Protein AF-A0A1E4FSZ1-F1 (afdb_monomer_lite)

pLDDT: mean 89.53, std 12.29, range [38.22, 98.62]

Structure (mmCIF, N/CA/C/O backbone):
data_AF-A0A1E4FSZ1-F1
#
_entry.id   AF-A0A1E4FSZ1-F1
#
loop_
_atom_site.group_PDB
_atom_site.id
_atom_site.type_symbol
_atom_site.label_atom_id
_atom_site.label_alt_id
_atom_site.label_comp_id
_atom_site.label_asym_id
_atom_site.label_entity_id
_atom_site.label_seq_id
_atom_site.pdbx_PDB_ins_code
_atom_site.Cartn_x
_atom_site.Cartn_y
_atom_site.Cartn_z
_atom_site.occupancy
_atom_site.B_iso_or_equiv
_atom_site.auth_seq_id
_atom_site.auth_comp_id
_atom_site.auth_asym_id
_atom_site.auth_atom_id
_atom_site.pdbx_PDB_model_num
ATOM 1 N N . MET A 1 1 ? 4.696 16.287 -9.088 1.00 38.22 1 MET A N 1
ATOM 2 C CA . MET A 1 1 ? 3.737 15.595 -9.973 1.00 38.22 1 MET A CA 1
ATOM 3 C C . MET A 1 1 ? 3.252 14.428 -9.131 1.00 38.22 1 MET A C 1
ATOM 5 O O . MET A 1 1 ? 4.073 13.575 -8.856 1.00 38.22 1 MET A O 1
ATOM 9 N N . ASN A 1 2 ? 2.040 14.479 -8.563 1.00 43.66 2 ASN A N 1
ATOM 10 C CA . ASN A 1 2 ? 1.568 13.410 -7.667 1.00 43.66 2 ASN A CA 1
ATOM 11 C C . ASN A 1 2 ? 1.427 12.125 -8.481 1.00 43.66 2 ASN A C 1
ATOM 13 O O . ASN A 1 2 ? 0.769 12.185 -9.516 1.00 43.66 2 ASN A O 1
ATOM 17 N N . PHE A 1 3 ? 1.994 11.008 -8.021 1.00 50.78 3 PHE A N 1
ATOM 18 C CA . PHE A 1 3 ? 1.654 9.670 -8.507 1.00 50.78 3 PHE A CA 1
ATOM 19 C C . PHE A 1 3 ? 0.159 9.421 -8.214 1.00 50.78 3 PHE A C 1
ATOM 21 O O . PHE A 1 3 ? -0.211 9.198 -7.054 1.00 50.78 3 PHE A O 1
ATOM 28 N N . PRO A 1 4 ? -0.748 9.576 -9.199 1.00 48.59 4 PRO A N 1
ATOM 29 C CA . PRO A 1 4 ? -2.178 9.564 -8.932 1.00 48.59 4 PRO A CA 1
ATOM 30 C C . PRO A 1 4 ? -2.606 8.137 -8.585 1.00 48.59 4 PRO A C 1
ATOM 32 O O . PRO A 1 4 ? -2.362 7.222 -9.363 1.00 48.59 4 PRO A O 1
ATOM 35 N N . GLY A 1 5 ? -3.263 7.951 -7.438 1.00 65.94 5 GLY A N 1
ATOM 36 C CA . GLY A 1 5 ? -3.800 6.644 -7.041 1.00 65.94 5 GLY A CA 1
ATOM 37 C C . GLY A 1 5 ? -2.809 5.703 -6.348 1.00 65.94 5 GLY A C 1
ATOM 38 O O . GLY A 1 5 ? -3.008 4.495 -6.411 1.00 65.94 5 GLY A O 1
ATOM 39 N N . SER A 1 6 ? -1.768 6.225 -5.680 1.00 83.94 6 SER A N 1
ATOM 40 C CA . SER A 1 6 ? -0.889 5.396 -4.835 1.00 83.94 6 SER A CA 1
ATOM 41 C C . SER A 1 6 ? -1.691 4.604 -3.789 1.00 83.94 6 SER A C 1
ATOM 43 O O . SER A 1 6 ? -2.501 5.219 -3.082 1.00 83.94 6 SER A O 1
ATOM 45 N N . PRO A 1 7 ? -1.425 3.296 -3.602 1.00 91.75 7 PRO A N 1
ATOM 46 C CA . PRO A 1 7 ? -2.011 2.510 -2.514 1.00 91.75 7 PRO A CA 1
ATOM 47 C C . PRO A 1 7 ? -1.736 3.111 -1.125 1.00 91.75 7 PRO A C 1
ATOM 49 O O . PRO A 1 7 ? -2.572 3.003 -0.231 1.00 91.75 7 PRO A O 1
ATOM 52 N N . TYR A 1 8 ? -0.631 3.848 -0.961 1.00 95.31 8 TYR A N 1
ATOM 53 C CA . TYR A 1 8 ? -0.329 4.591 0.267 1.00 95.31 8 TYR A CA 1
ATOM 54 C C . TYR A 1 8 ? -1.473 5.523 0.697 1.00 95.31 8 TYR A C 1
ATOM 56 O O . TYR A 1 8 ? -1.945 5.439 1.829 1.00 95.31 8 TYR A O 1
ATOM 64 N N . PHE A 1 9 ? -1.984 6.360 -0.214 1.00 93.81 9 PHE A N 1
ATOM 65 C CA . PHE A 1 9 ? -3.048 7.318 0.115 1.00 93.81 9 PHE A CA 1
ATOM 66 C C . PHE A 1 9 ? -4.385 6.632 0.418 1.00 93.81 9 PHE A C 1
ATOM 68 O O . PHE A 1 9 ? -5.247 7.218 1.072 1.00 93.81 9 PHE A O 1
ATOM 75 N N . VAL A 1 10 ? -4.576 5.394 -0.050 1.00 93.69 10 VAL A N 1
ATOM 76 C CA . VAL A 1 10 ? -5.746 4.585 0.311 1.00 93.69 10 VAL A CA 1
ATOM 77 C C . VAL A 1 10 ? -5.650 4.156 1.774 1.00 93.69 10 VAL A C 1
ATOM 79 O O . VAL A 1 10 ? -6.618 4.337 2.508 1.00 93.69 10 VAL A O 1
ATOM 82 N N . LEU A 1 11 ? -4.493 3.645 2.210 1.00 95.62 11 LEU A N 1
ATOM 83 C CA . LEU A 1 11 ? -4.270 3.240 3.602 1.00 95.62 11 LEU A CA 1
ATOM 84 C C . LEU A 1 11 ? -4.309 4.433 4.566 1.00 95.62 11 LEU A C 1
ATOM 86 O O . LEU A 1 11 ? -4.968 4.349 5.602 1.00 95.62 11 LEU A O 1
ATOM 90 N N . GLU A 1 12 ? -3.684 5.555 4.198 1.00 96.38 12 GLU A N 1
ATOM 91 C CA . GLU A 1 12 ? -3.723 6.809 4.967 1.00 96.38 12 GLU A CA 1
ATOM 92 C C . GLU A 1 12 ? -5.169 7.269 5.187 1.00 96.38 12 GLU A C 1
ATOM 94 O O . GLU A 1 12 ? -5.621 7.450 6.319 1.00 96.38 12 GLU A O 1
ATOM 99 N N . ARG A 1 13 ? -5.947 7.341 4.102 1.00 95.12 13 ARG A N 1
ATOM 100 C CA . ARG A 1 13 ? -7.356 7.724 4.169 1.00 95.12 13 ARG A CA 1
ATOM 101 C C . ARG A 1 13 ? -8.196 6.741 4.985 1.00 95.12 13 ARG A C 1
ATOM 103 O O . ARG A 1 13 ? -9.080 7.177 5.717 1.00 95.12 13 ARG A O 1
ATOM 110 N N . LEU A 1 14 ? -7.967 5.433 4.853 1.00 95.62 14 LEU A N 1
ATOM 111 C CA . LEU A 1 14 ? -8.705 4.427 5.624 1.00 95.62 14 LEU A CA 1
ATOM 112 C C . LEU A 1 14 ? -8.463 4.585 7.129 1.00 95.62 14 LEU A C 1
ATOM 114 O O . LEU A 1 14 ? -9.424 4.515 7.898 1.00 95.62 14 LEU A O 1
ATOM 118 N N . LEU A 1 15 ? -7.218 4.838 7.538 1.00 96.50 15 LEU A N 1
ATOM 119 C CA . LEU A 1 15 ? -6.878 5.081 8.938 1.00 96.50 15 LEU A CA 1
ATOM 120 C C . LEU A 1 15 ? -7.523 6.371 9.463 1.00 96.50 15 LEU A C 1
ATOM 122 O O . LEU A 1 15 ? -8.078 6.376 10.563 1.00 96.50 15 LEU A O 1
ATOM 126 N N . ASP A 1 16 ? -7.505 7.447 8.679 1.00 97.06 16 ASP A N 1
ATOM 127 C CA . ASP A 1 16 ? -8.146 8.716 9.046 1.00 97.06 16 ASP A CA 1
ATOM 128 C C . ASP A 1 16 ? -9.673 8.581 9.176 1.00 97.06 16 ASP A C 1
ATOM 130 O O . ASP A 1 16 ? -10.284 9.063 10.140 1.00 97.06 16 ASP A O 1
ATOM 134 N N . GLU A 1 17 ? -10.315 7.884 8.234 1.00 96.62 17 GLU A N 1
ATOM 135 C CA . GLU A 1 17 ? -11.757 7.606 8.264 1.00 96.62 17 GLU A CA 1
ATOM 136 C C . GLU A 1 17 ? -12.132 6.703 9.457 1.00 96.62 17 GLU A C 1
ATOM 138 O O . GLU A 1 17 ? -13.183 6.898 10.074 1.00 96.62 17 GLU A O 1
ATOM 143 N N . TYR A 1 18 ? -11.262 5.765 9.842 1.00 96.62 18 TYR A N 1
ATOM 144 C CA . TYR A 1 18 ? -11.434 4.956 11.051 1.00 96.62 18 TYR A CA 1
ATOM 145 C C . TYR A 1 18 ? -11.319 5.795 12.331 1.00 96.62 18 TYR A C 1
ATOM 147 O O . TYR A 1 18 ? -12.234 5.808 13.154 1.00 96.62 18 TYR A O 1
ATOM 155 N N . ARG A 1 19 ? -10.227 6.557 12.481 1.00 95.69 19 ARG A N 1
ATOM 156 C CA . ARG A 1 19 ? -9.950 7.388 13.669 1.00 95.69 19 ARG A CA 1
ATOM 157 C C . ARG A 1 19 ? -11.003 8.472 13.892 1.00 95.69 19 ARG A C 1
ATOM 159 O O . ARG A 1 19 ? -11.332 8.793 15.031 1.00 95.69 19 ARG A O 1
ATOM 166 N N . SER A 1 20 ? -11.552 9.025 12.814 1.00 96.88 20 SER A N 1
ATOM 167 C CA . SER A 1 20 ? -12.641 10.009 12.876 1.00 96.88 20 SER A CA 1
ATOM 168 C C . SER A 1 20 ? -14.021 9.395 13.147 1.00 96.88 20 SER A C 1
ATOM 170 O O . SER A 1 20 ? -14.996 10.133 13.302 1.00 96.88 20 SER A O 1
ATOM 172 N N . GLY A 1 21 ? -14.125 8.062 13.206 1.00 96.19 21 GLY A N 1
ATOM 173 C CA . GLY A 1 21 ? -15.381 7.337 13.396 1.00 96.19 21 GLY A CA 1
ATOM 174 C C . GLY A 1 21 ? -16.294 7.342 12.167 1.00 96.19 21 GLY A C 1
ATOM 175 O O . GLY A 1 21 ? -17.463 6.977 12.277 1.00 96.19 21 GLY A O 1
ATOM 176 N N . GLN A 1 22 ? -15.791 7.758 10.999 1.00 97.44 22 GLN A N 1
ATOM 177 C CA . GLN A 1 22 ? -16.533 7.706 9.736 1.00 97.44 22 GLN A CA 1
ATOM 178 C C . GLN A 1 22 ? -16.683 6.274 9.214 1.00 97.44 22 GLN A C 1
ATOM 180 O O . GLN A 1 22 ? -17.647 5.983 8.504 1.00 97.44 22 GLN A O 1
ATOM 185 N N . ARG A 1 23 ? -15.755 5.381 9.577 1.00 95.19 23 ARG A N 1
ATOM 186 C CA . ARG A 1 23 ? -15.831 3.946 9.294 1.00 95.19 23 ARG A CA 1
ATOM 187 C C . ARG A 1 23 ? -15.773 3.116 10.559 1.00 95.19 23 ARG A C 1
ATOM 189 O O . ARG A 1 23 ? -15.026 3.417 11.486 1.00 95.19 23 ARG A O 1
ATOM 196 N N . SER A 1 24 ? -16.544 2.035 10.556 1.00 96.38 24 SER A N 1
ATOM 197 C CA . SER A 1 24 ? -16.437 0.999 11.576 1.00 96.38 24 SER A CA 1
ATOM 198 C C . SER A 1 24 ? -15.221 0.104 11.328 1.00 96.38 24 SER A C 1
ATOM 200 O O . SER A 1 24 ? -14.697 0.048 10.215 1.00 96.38 24 SER A O 1
ATOM 202 N N . HIS A 1 25 ? -14.816 -0.647 12.353 1.00 94.62 25 HIS A N 1
ATOM 203 C CA . HIS A 1 25 ? -13.803 -1.699 12.241 1.00 94.62 25 HIS A CA 1
ATOM 204 C C . HIS A 1 25 ? -14.071 -2.643 11.050 1.00 94.62 25 HIS A C 1
ATOM 206 O O . HIS A 1 25 ? -13.187 -2.878 10.228 1.00 94.62 25 HIS A O 1
ATOM 212 N N . ASP A 1 26 ? -15.312 -3.116 10.901 1.00 95.94 26 ASP A N 1
ATOM 213 C CA . ASP A 1 26 ? -15.689 -4.068 9.849 1.00 95.94 26 ASP A CA 1
ATOM 214 C C . ASP A 1 26 ? -15.638 -3.449 8.444 1.00 95.94 26 ASP A C 1
ATOM 216 O O . ASP A 1 26 ? -15.337 -4.135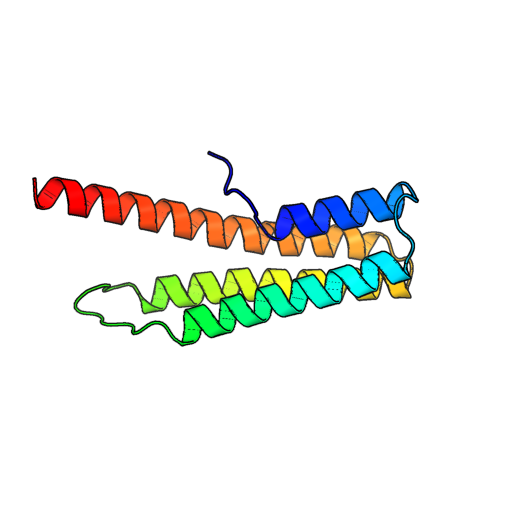 7.464 1.00 95.94 26 ASP A O 1
ATOM 220 N N . ASP A 1 27 ? -15.907 -2.145 8.327 1.00 96.38 27 ASP A N 1
ATOM 221 C CA . ASP A 1 27 ? -15.788 -1.431 7.053 1.00 96.38 27 ASP A CA 1
ATOM 222 C C . ASP A 1 27 ? -14.328 -1.254 6.634 1.00 96.38 27 ASP A C 1
ATOM 224 O O . ASP A 1 27 ? -14.016 -1.343 5.441 1.00 96.38 27 ASP A O 1
ATOM 228 N N . VAL A 1 28 ? -13.431 -1.014 7.596 1.00 96.06 28 VAL A N 1
ATOM 229 C CA . VAL A 1 28 ? -11.988 -0.944 7.331 1.00 96.06 28 VAL A CA 1
ATOM 230 C C . VAL A 1 28 ? -11.469 -2.323 6.942 1.00 96.06 28 VAL A C 1
ATOM 232 O O . VAL A 1 28 ? -10.846 -2.436 5.891 1.00 96.06 28 VAL A O 1
ATOM 235 N N . ALA A 1 29 ? -11.805 -3.375 7.696 1.00 96.19 29 ALA A N 1
ATOM 236 C CA . ALA A 1 29 ? -11.390 -4.746 7.391 1.00 96.19 29 ALA A CA 1
ATOM 237 C C . ALA A 1 29 ? -11.790 -5.168 5.965 1.00 96.19 29 ALA A C 1
ATOM 239 O O . ALA A 1 29 ? -10.943 -5.596 5.185 1.00 96.19 29 ALA A O 1
ATOM 240 N N . ARG A 1 30 ? -13.048 -4.923 5.564 1.00 96.56 30 ARG A N 1
ATOM 241 C CA . ARG A 1 30 ? -13.512 -5.192 4.190 1.00 96.56 30 ARG A CA 1
ATOM 242 C C . ARG A 1 30 ? -12.754 -4.377 3.139 1.00 96.56 30 ARG A C 1
ATOM 244 O O . ARG A 1 30 ? -12.555 -4.836 2.019 1.00 96.56 30 ARG A O 1
ATOM 251 N N . SER A 1 31 ? -12.373 -3.146 3.471 1.00 96.88 31 SER A N 1
ATOM 252 C CA . SER A 1 31 ? -11.608 -2.297 2.552 1.00 96.88 31 SER A CA 1
ATOM 253 C C . SER A 1 31 ? -10.178 -2.798 2.378 1.00 96.88 31 SER A C 1
ATOM 255 O O . SER A 1 31 ? -9.656 -2.715 1.271 1.00 96.88 31 SER A O 1
ATOM 257 N N . LEU A 1 32 ? -9.578 -3.357 3.433 1.00 97.25 32 LEU A N 1
ATOM 258 C CA . LEU A 1 32 ? -8.270 -4.006 3.362 1.00 97.25 32 LEU A CA 1
ATOM 259 C C . LEU A 1 32 ? -8.316 -5.287 2.512 1.00 97.25 32 LEU A C 1
ATOM 261 O O . LEU A 1 32 ? -7.380 -5.551 1.770 1.00 97.25 32 LEU A O 1
ATOM 265 N N . ASP A 1 33 ? -9.426 -6.031 2.504 1.00 97.69 33 ASP A N 1
ATOM 266 C CA . ASP A 1 33 ? -9.567 -7.196 1.611 1.00 97.69 33 ASP A CA 1
ATOM 267 C C . ASP A 1 33 ? -9.591 -6.792 0.124 1.00 97.69 33 ASP A C 1
ATOM 269 O O . ASP A 1 33 ? -9.001 -7.452 -0.736 1.00 97.69 33 ASP A O 1
ATOM 273 N N . ILE A 1 34 ? -10.255 -5.673 -0.188 1.00 96.38 34 ILE A N 1
ATOM 274 C CA . ILE A 1 34 ? -10.259 -5.092 -1.541 1.00 96.38 34 ILE A CA 1
ATOM 275 C C . ILE A 1 34 ? -8.862 -4.573 -1.898 1.00 96.38 34 ILE A C 1
ATOM 277 O O . ILE A 1 34 ? -8.413 -4.747 -3.030 1.00 96.38 34 ILE A O 1
ATOM 281 N N . PHE A 1 35 ? -8.187 -3.940 -0.939 1.00 96.00 35 PHE A N 1
ATOM 282 C CA . PHE A 1 35 ? -6.824 -3.449 -1.095 1.00 96.00 35 PHE A CA 1
ATOM 283 C C . PHE A 1 35 ? -5.855 -4.587 -1.438 1.00 96.00 35 PHE A C 1
ATOM 285 O O . PHE A 1 35 ? -5.131 -4.483 -2.425 1.00 96.00 35 PHE A O 1
ATOM 292 N N . ASP A 1 36 ? -5.898 -5.694 -0.698 1.00 97.00 36 ASP A N 1
ATOM 293 C CA . ASP A 1 36 ? -5.028 -6.848 -0.945 1.00 97.00 36 ASP A CA 1
ATOM 294 C C . ASP A 1 36 ? -5.296 -7.467 -2.313 1.00 97.00 36 ASP A C 1
ATOM 296 O O . ASP A 1 36 ? -4.361 -7.726 -3.064 1.00 97.00 36 ASP A O 1
ATOM 300 N N . SER A 1 37 ? -6.574 -7.613 -2.680 1.00 96.56 37 SER A N 1
ATOM 301 C CA . SER A 1 37 ? -6.962 -8.114 -4.005 1.00 96.56 37 SER A CA 1
ATOM 302 C C . SER A 1 37 ? -6.399 -7.239 -5.130 1.00 96.56 37 SER A C 1
ATOM 304 O O . SER A 1 37 ? -6.020 -7.740 -6.185 1.00 96.56 37 SER A O 1
ATOM 306 N N . PHE A 1 38 ? -6.351 -5.919 -4.924 1.00 94.69 38 PHE A N 1
ATOM 307 C CA . PHE A 1 38 ? -5.753 -4.989 -5.878 1.00 94.69 38 PHE A CA 1
ATOM 308 C C . PHE A 1 38 ? -4.227 -5.154 -5.964 1.00 94.69 38 PHE A C 1
ATOM 310 O O . PHE A 1 38 ? -3.686 -5.205 -7.069 1.00 94.69 38 PHE A O 1
ATOM 317 N N . VAL A 1 39 ? -3.535 -5.255 -4.824 1.00 95.56 39 VAL A N 1
ATOM 318 C CA . VAL A 1 39 ? -2.073 -5.441 -4.786 1.00 95.56 39 VAL A CA 1
ATOM 319 C C . VAL A 1 39 ? -1.675 -6.779 -5.417 1.00 95.56 39 VAL A C 1
ATOM 321 O O . VAL A 1 39 ? -0.736 -6.821 -6.213 1.00 95.56 39 VAL A O 1
ATOM 324 N N . GLU A 1 40 ? -2.427 -7.846 -5.145 1.00 96.12 40 GLU A N 1
ATOM 325 C CA . GLU A 1 40 ? -2.234 -9.170 -5.744 1.00 96.12 40 GLU A CA 1
ATOM 326 C C . GLU A 1 40 ? -2.414 -9.131 -7.266 1.00 96.12 40 GLU A C 1
ATOM 328 O O . GLU A 1 40 ? -1.525 -9.561 -7.999 1.00 96.12 40 GLU A O 1
ATOM 333 N N . GLN A 1 41 ? -3.501 -8.529 -7.761 1.00 95.25 41 GLN A N 1
ATOM 334 C CA . GLN A 1 41 ? -3.732 -8.376 -9.203 1.00 95.25 41 GLN A CA 1
ATOM 335 C C . GLN A 1 41 ? -2.630 -7.565 -9.890 1.00 95.25 41 GLN A C 1
ATOM 337 O O . GLN A 1 41 ? -2.242 -7.871 -11.020 1.00 95.25 41 GLN A O 1
ATOM 342 N N . TRP A 1 42 ? -2.109 -6.530 -9.227 1.00 93.62 42 TRP A N 1
ATOM 343 C CA . TRP A 1 42 ? -0.976 -5.777 -9.756 1.00 93.62 42 TRP A CA 1
ATOM 344 C C . TRP A 1 42 ? 0.272 -6.664 -9.833 1.00 93.62 42 TRP A C 1
ATOM 346 O O . TRP A 1 42 ? 0.915 -6.728 -10.883 1.00 93.62 42 TRP A O 1
ATOM 356 N N . ASN A 1 43 ? 0.575 -7.411 -8.772 1.00 93.25 43 ASN A N 1
ATOM 357 C CA . ASN A 1 43 ? 1.702 -8.338 -8.747 1.00 93.25 43 ASN A CA 1
ATOM 358 C C . ASN A 1 43 ? 1.604 -9.398 -9.861 1.00 93.25 43 ASN A C 1
ATOM 360 O O . ASN A 1 43 ? 2.563 -9.610 -10.602 1.00 93.25 43 ASN A O 1
ATOM 364 N N . GLU A 1 44 ? 0.432 -10.009 -10.043 1.00 93.88 44 GLU A N 1
ATOM 365 C CA . GLU A 1 44 ? 0.164 -10.946 -11.142 1.00 93.88 44 GLU A CA 1
ATOM 366 C C . GLU A 1 44 ? 0.363 -10.302 -12.517 1.00 93.88 44 GLU A C 1
ATOM 368 O O . GLU A 1 44 ? 0.991 -10.895 -13.399 1.00 93.88 44 GLU A O 1
ATOM 373 N N . GLY A 1 45 ? -0.119 -9.069 -12.690 1.00 92.62 45 GLY A N 1
ATOM 374 C CA . GLY A 1 45 ? 0.069 -8.301 -13.917 1.00 92.62 45 GLY A CA 1
ATOM 375 C C . GLY A 1 45 ? 1.544 -8.072 -14.245 1.00 92.62 45 GLY A C 1
ATOM 376 O O . GLY A 1 45 ? 1.935 -8.225 -15.400 1.00 92.62 45 GLY A O 1
ATOM 377 N N . LEU A 1 46 ? 2.369 -7.765 -13.240 1.00 90.62 46 LEU A N 1
ATOM 378 C CA . LEU A 1 46 ? 3.816 -7.605 -13.401 1.00 90.62 46 LEU A CA 1
ATOM 379 C C . LEU A 1 46 ? 4.514 -8.929 -13.731 1.00 90.62 46 LEU A C 1
ATOM 381 O O . LEU A 1 46 ? 5.358 -8.959 -14.622 1.00 90.62 46 LEU A O 1
ATOM 385 N N . MET A 1 47 ? 4.140 -10.028 -13.069 1.00 89.50 47 MET A N 1
ATOM 386 C CA . MET A 1 47 ? 4.696 -11.360 -13.353 1.00 89.50 47 MET A CA 1
ATOM 387 C C . MET A 1 47 ? 4.367 -11.855 -14.769 1.00 89.50 47 MET A C 1
ATOM 389 O O . MET A 1 47 ? 5.105 -12.666 -15.327 1.00 89.50 47 MET A O 1
ATOM 393 N N . ALA A 1 48 ? 3.267 -11.379 -15.356 1.00 90.69 48 ALA A N 1
ATOM 394 C CA . ALA A 1 48 ? 2.875 -11.713 -16.721 1.00 90.69 48 ALA A CA 1
ATOM 395 C C . ALA A 1 48 ? 3.634 -10.911 -17.796 1.00 90.69 48 ALA A C 1
ATOM 397 O O . ALA A 1 48 ? 3.500 -11.221 -18.985 1.00 90.69 48 ALA A O 1
ATOM 398 N N . LEU A 1 49 ? 4.407 -9.883 -17.420 1.00 85.19 49 LEU A N 1
ATOM 399 C CA . LEU A 1 49 ? 5.145 -9.070 -18.382 1.00 85.19 49 LEU A CA 1
ATOM 400 C C . LEU A 1 49 ? 6.334 -9.852 -18.959 1.00 85.19 49 LEU A C 1
ATOM 402 O O . LEU A 1 49 ? 7.155 -10.379 -18.206 1.00 85.19 49 LEU A O 1
ATOM 406 N N . PRO A 1 50 ? 6.482 -9.905 -20.294 1.00 81.81 50 PRO A N 1
ATOM 407 C CA . PRO A 1 50 ? 7.676 -10.471 -20.896 1.00 81.81 50 PRO A CA 1
ATOM 408 C C . PRO A 1 50 ? 8.868 -9.548 -20.625 1.00 81.81 50 PRO A C 1
ATOM 410 O O . PRO A 1 50 ? 8.855 -8.372 -20.992 1.00 81.81 50 PRO A O 1
ATOM 413 N N . VAL A 1 51 ? 9.920 -10.090 -20.012 1.00 79.88 51 VAL A N 1
ATOM 414 C CA . VAL A 1 51 ? 11.202 -9.394 -19.888 1.00 79.88 51 VAL A CA 1
ATOM 415 C C . VAL A 1 51 ? 12.076 -9.804 -21.058 1.00 79.88 51 VAL A C 1
ATOM 417 O O . VAL A 1 51 ? 12.616 -10.907 -21.098 1.00 79.88 51 VAL A O 1
ATOM 420 N N . GLU A 1 52 ? 12.197 -8.912 -22.033 1.00 79.88 52 GLU A N 1
ATOM 421 C CA . GLU A 1 52 ? 13.110 -9.082 -23.157 1.00 79.88 52 GLU A CA 1
ATOM 422 C C . GLU A 1 52 ? 14.327 -8.173 -22.944 1.00 79.88 52 GLU A C 1
ATOM 424 O O . GLU A 1 52 ? 14.218 -6.965 -23.161 1.00 79.88 52 GLU A O 1
ATOM 429 N N . PRO A 1 53 ? 15.510 -8.709 -22.577 1.00 72.94 53 PRO A N 1
ATOM 430 C CA . PRO A 1 53 ? 16.696 -7.892 -22.281 1.00 72.94 53 PRO A CA 1
ATOM 431 C C . PRO A 1 53 ? 17.164 -7.016 -23.452 1.00 72.94 53 PRO A C 1
ATOM 433 O O . PRO A 1 53 ? 17.874 -6.035 -23.269 1.00 72.94 53 PRO A O 1
ATOM 436 N N . GLN A 1 54 ? 16.771 -7.377 -24.676 1.00 69.75 54 GLN A N 1
ATOM 437 C CA . GLN A 1 54 ? 17.067 -6.630 -25.902 1.00 69.75 54 GLN A CA 1
ATOM 438 C C . GLN A 1 54 ? 16.206 -5.363 -26.038 1.00 69.75 54 GLN A C 1
ATOM 440 O O . GLN A 1 54 ? 16.598 -4.434 -26.737 1.00 69.75 54 GLN A O 1
ATOM 445 N N . VAL A 1 55 ? 15.039 -5.344 -25.388 1.00 67.75 55 VAL A N 1
ATOM 446 C CA . VAL A 1 55 ? 14.053 -4.254 -25.418 1.00 67.75 55 VAL A CA 1
ATOM 447 C C . VAL A 1 55 ? 14.126 -3.432 -24.132 1.00 67.75 55 VAL A C 1
ATOM 449 O O . VAL A 1 55 ? 14.043 -2.207 -24.178 1.00 67.75 55 VAL A O 1
ATOM 452 N N . LEU A 1 56 ? 14.325 -4.095 -22.989 1.00 69.62 56 LEU A N 1
ATOM 453 C CA . LEU A 1 56 ? 14.461 -3.466 -21.681 1.00 69.62 56 LEU A CA 1
ATOM 454 C C . LEU A 1 56 ? 15.627 -4.123 -20.914 1.00 69.62 56 LEU A C 1
ATOM 456 O O . LEU A 1 56 ? 15.408 -5.093 -20.188 1.00 69.62 56 LEU A O 1
ATOM 460 N N . PRO A 1 57 ? 16.866 -3.617 -21.076 1.00 74.75 57 PRO A N 1
ATOM 461 C CA . PRO A 1 57 ? 18.067 -4.211 -20.477 1.00 74.75 57 PRO A CA 1
ATOM 462 C C . PRO A 1 57 ? 17.991 -4.344 -18.954 1.00 74.75 57 PRO A C 1
ATOM 464 O O . PRO A 1 57 ? 18.439 -5.344 -18.405 1.00 74.75 57 PRO A O 1
ATOM 467 N N . ASP A 1 58 ? 17.338 -3.379 -18.300 1.00 83.38 58 ASP A N 1
ATOM 468 C CA . ASP A 1 58 ? 17.178 -3.325 -16.841 1.00 83.38 58 ASP A CA 1
ATOM 469 C C . ASP A 1 58 ? 15.760 -3.743 -16.409 1.00 83.38 58 ASP A C 1
ATOM 471 O O . ASP A 1 58 ? 15.260 -3.351 -15.352 1.00 83.38 58 ASP A O 1
ATOM 475 N N . GLY A 1 59 ? 15.065 -4.511 -17.257 1.00 83.56 59 GLY A N 1
ATOM 476 C CA . GLY A 1 59 ? 13.684 -4.922 -17.013 1.00 83.56 59 GLY A CA 1
ATOM 477 C C . GLY A 1 59 ? 13.532 -5.803 -15.778 1.00 83.56 59 GLY A C 1
ATOM 478 O O . GLY A 1 59 ? 12.586 -5.618 -15.017 1.00 83.56 59 GLY A O 1
ATOM 479 N N . GLU A 1 60 ? 14.490 -6.698 -15.528 1.00 86.25 60 GLU A N 1
ATOM 480 C CA . GLU A 1 60 ? 14.501 -7.525 -14.315 1.00 86.25 60 GLU A CA 1
ATOM 481 C C . GLU A 1 60 ? 14.664 -6.675 -13.048 1.00 86.25 60 GLU A C 1
ATOM 483 O O . GLU A 1 60 ? 13.942 -6.878 -12.075 1.00 86.25 60 GLU A O 1
ATOM 488 N N . GLU A 1 61 ? 15.567 -5.690 -13.058 1.00 88.25 61 GLU A N 1
ATOM 489 C CA . GLU A 1 61 ? 15.776 -4.784 -11.921 1.00 88.25 61 GLU A CA 1
ATOM 490 C C . GLU A 1 61 ? 14.539 -3.914 -11.665 1.00 88.25 61 GLU A C 1
ATOM 492 O O . GLU A 1 61 ? 14.084 -3.796 -10.526 1.00 88.25 61 GLU A O 1
ATOM 497 N N . THR A 1 62 ? 13.932 -3.388 -12.732 1.00 87.44 62 THR A N 1
ATOM 498 C CA . THR A 1 62 ? 12.705 -2.579 -12.652 1.00 87.44 62 THR A CA 1
ATOM 499 C C . THR A 1 62 ? 11.536 -3.385 -12.075 1.00 87.44 62 THR A C 1
ATOM 501 O O . THR A 1 62 ? 10.793 -2.889 -11.221 1.00 87.44 62 THR A O 1
ATOM 504 N N . LEU A 1 63 ? 11.369 -4.640 -12.508 1.00 90.38 63 LEU A N 1
ATOM 505 C CA . LEU A 1 63 ? 10.347 -5.529 -11.956 1.00 90.38 63 LEU A CA 1
ATOM 506 C C . LEU A 1 63 ? 10.636 -5.887 -10.501 1.00 90.38 63 LEU A C 1
ATOM 508 O O . LEU A 1 63 ? 9.725 -5.813 -9.685 1.00 90.38 63 LEU A O 1
ATOM 512 N N . ASN A 1 64 ? 11.886 -6.198 -10.150 1.00 91.50 64 ASN A N 1
ATOM 513 C CA . ASN A 1 64 ? 12.268 -6.485 -8.766 1.00 91.50 64 ASN A CA 1
ATOM 514 C C . ASN A 1 64 ? 11.953 -5.314 -7.830 1.00 91.50 64 ASN A C 1
ATOM 516 O O . ASN A 1 64 ? 11.360 -5.526 -6.774 1.00 91.50 64 ASN A O 1
ATOM 520 N N . GLY A 1 65 ? 12.277 -4.082 -8.231 1.00 92.88 65 GLY A N 1
ATOM 521 C CA . GLY A 1 65 ? 11.892 -2.896 -7.467 1.00 92.88 65 GLY A CA 1
ATOM 522 C C . GLY A 1 65 ? 10.370 -2.737 -7.372 1.00 92.88 65 GLY A C 1
ATOM 523 O O . GLY A 1 65 ? 9.844 -2.356 -6.328 1.00 92.88 65 GLY A O 1
ATOM 524 N N . SER A 1 66 ? 9.640 -3.078 -8.438 1.00 92.81 66 SER A N 1
ATOM 525 C CA . SER A 1 66 ? 8.176 -3.028 -8.425 1.00 92.81 66 SER A CA 1
ATOM 526 C C . SER A 1 66 ? 7.591 -4.046 -7.442 1.00 92.81 66 SER A C 1
ATOM 528 O O . SER A 1 66 ? 6.716 -3.699 -6.652 1.00 92.81 66 SER A O 1
ATOM 530 N N . PHE A 1 67 ? 8.117 -5.274 -7.424 1.00 95.19 67 PHE A N 1
ATOM 531 C CA . PHE A 1 67 ? 7.724 -6.310 -6.468 1.00 95.19 67 PHE A CA 1
ATOM 532 C C . PHE A 1 67 ? 8.019 -5.902 -5.022 1.00 95.19 67 PHE A C 1
ATOM 534 O O . PHE A 1 67 ? 7.153 -6.072 -4.171 1.00 95.19 67 PHE A O 1
ATOM 541 N N . GLN A 1 68 ? 9.176 -5.288 -4.754 1.00 95.75 68 GLN A N 1
ATOM 542 C CA . GLN A 1 68 ? 9.499 -4.743 -3.427 1.00 95.75 68 GLN A CA 1
ATOM 543 C C . GLN A 1 68 ? 8.478 -3.688 -2.980 1.00 95.75 68 GLN A C 1
ATOM 545 O O . GLN A 1 68 ? 8.004 -3.719 -1.847 1.00 95.75 68 GLN A O 1
ATOM 550 N N . GLY A 1 69 ? 8.081 -2.785 -3.882 1.00 95.44 69 GLY A N 1
ATOM 551 C CA . GLY A 1 69 ? 7.046 -1.795 -3.587 1.00 95.44 69 GLY A CA 1
ATOM 552 C C . GLY A 1 69 ? 5.690 -2.424 -3.240 1.00 95.44 69 GLY A C 1
ATOM 553 O O . GLY A 1 69 ? 5.026 -1.982 -2.301 1.00 95.44 69 GLY A O 1
ATOM 554 N N . LEU A 1 70 ? 5.286 -3.473 -3.965 1.00 95.88 70 LEU A N 1
ATOM 555 C CA . LEU A 1 70 ? 4.037 -4.204 -3.707 1.00 95.88 70 LEU A CA 1
ATOM 556 C C . LEU A 1 70 ? 4.085 -5.043 -2.423 1.00 95.88 70 LEU A C 1
ATOM 558 O O . LEU A 1 70 ? 3.079 -5.139 -1.714 1.00 95.88 70 LEU A O 1
ATOM 562 N N . GLU A 1 71 ? 5.243 -5.612 -2.095 1.00 97.56 71 GLU A N 1
ATOM 563 C CA . GLU A 1 71 ? 5.464 -6.332 -0.839 1.00 97.56 71 GLU A CA 1
ATOM 564 C C . GLU A 1 71 ? 5.260 -5.401 0.361 1.00 97.56 71 GLU A C 1
ATOM 566 O O . GLU A 1 71 ? 4.491 -5.737 1.262 1.00 97.56 71 GLU A O 1
ATOM 571 N N . CYS A 1 72 ? 5.814 -4.183 0.318 1.00 98.25 72 CYS A N 1
ATOM 572 C CA . CYS A 1 72 ? 5.577 -3.173 1.351 1.00 98.25 72 CYS A CA 1
ATOM 573 C C . CYS A 1 72 ? 4.082 -2.860 1.537 1.00 98.25 72 CYS A C 1
ATOM 575 O O . CYS A 1 72 ? 3.614 -2.722 2.665 1.00 98.25 72 CYS A O 1
ATOM 577 N N . PHE A 1 73 ? 3.296 -2.764 0.460 1.00 97.88 73 PHE A N 1
ATOM 578 C CA . PHE A 1 73 ? 1.851 -2.541 0.596 1.00 97.88 73 PHE A CA 1
ATOM 579 C C . PHE A 1 73 ? 1.121 -3.733 1.215 1.00 97.88 73 PHE A C 1
ATOM 581 O O . PHE A 1 73 ? 0.235 -3.537 2.049 1.00 97.88 73 PHE A O 1
ATOM 588 N N . SER A 1 74 ? 1.512 -4.951 0.847 1.00 97.81 74 SER A N 1
ATOM 589 C CA . SER A 1 74 ? 0.952 -6.175 1.427 1.00 97.81 74 SER A CA 1
ATOM 590 C C . SER A 1 74 ? 1.254 -6.260 2.928 1.00 97.81 74 SER A C 1
ATOM 592 O O . SER A 1 74 ? 0.362 -6.522 3.735 1.00 97.81 74 SER A O 1
ATOM 594 N N . GLU A 1 75 ? 2.493 -5.955 3.320 1.00 98.56 75 GLU A N 1
ATOM 595 C CA . GLU A 1 75 ? 2.919 -5.909 4.720 1.00 98.56 75 GLU A CA 1
ATOM 596 C C . GLU A 1 75 ? 2.193 -4.804 5.499 1.00 98.56 75 GLU A C 1
ATOM 598 O O . GLU A 1 75 ? 1.655 -5.057 6.575 1.00 98.56 75 GLU A O 1
ATOM 603 N N . ALA A 1 76 ? 2.091 -3.596 4.939 1.00 98.50 76 ALA A N 1
ATOM 604 C CA . ALA A 1 76 ? 1.363 -2.492 5.560 1.00 98.50 76 ALA A CA 1
ATOM 605 C C . ALA A 1 76 ? -0.110 -2.840 5.823 1.00 98.50 76 ALA A C 1
ATOM 607 O O . ALA A 1 76 ? -0.648 -2.520 6.884 1.00 98.50 76 ALA A O 1
ATOM 608 N N . SER A 1 77 ? -0.759 -3.527 4.881 1.00 98.25 77 SER A N 1
ATOM 609 C CA . SER A 1 77 ? -2.134 -4.006 5.036 1.00 98.25 77 SER A CA 1
ATOM 610 C C . SER A 1 77 ? -2.260 -5.040 6.161 1.00 98.25 77 SER A C 1
ATOM 612 O O . SER A 1 77 ? -3.205 -4.988 6.952 1.00 98.25 77 SER A O 1
ATOM 614 N N . ALA A 1 78 ? -1.291 -5.953 6.294 1.00 98.44 78 ALA A N 1
ATOM 615 C CA . ALA A 1 78 ? -1.245 -6.917 7.393 1.00 98.44 78 ALA A CA 1
ATOM 616 C C . ALA A 1 78 ? -1.058 -6.227 8.757 1.00 98.44 78 ALA A C 1
ATOM 618 O O . ALA A 1 78 ? -1.838 -6.470 9.678 1.00 98.44 78 ALA A O 1
ATOM 619 N N . ILE A 1 79 ? -0.110 -5.291 8.861 1.00 98.62 79 ILE A N 1
ATOM 620 C CA . ILE A 1 79 ? 0.136 -4.516 10.088 1.00 98.62 79 ILE A CA 1
ATOM 621 C C . ILE A 1 79 ? -1.106 -3.693 10.470 1.00 98.62 79 ILE A C 1
ATOM 623 O O . ILE A 1 79 ? -1.478 -3.628 11.642 1.00 98.62 79 ILE A O 1
ATOM 627 N N . MET A 1 80 ? -1.804 -3.107 9.490 1.00 98.06 80 MET A N 1
ATOM 628 C CA . MET A 1 80 ? -3.050 -2.373 9.734 1.00 98.06 80 MET A CA 1
ATOM 629 C C . MET A 1 80 ? -4.144 -3.280 10.322 1.00 98.06 80 MET A C 1
ATOM 631 O O . MET A 1 80 ? -4.927 -2.838 11.163 1.00 98.06 80 MET A O 1
ATOM 635 N N . ARG A 1 81 ? -4.201 -4.559 9.932 1.00 98.25 81 ARG A N 1
ATOM 636 C CA . ARG A 1 81 ? -5.121 -5.528 10.551 1.00 98.25 81 ARG A CA 1
ATOM 637 C C . ARG A 1 81 ? -4.729 -5.862 11.984 1.00 98.25 81 ARG A C 1
ATOM 639 O O . ARG A 1 81 ? -5.611 -5.942 12.837 1.00 98.25 81 ARG A O 1
ATOM 646 N N . ASP A 1 82 ? -3.437 -6.001 12.262 1.00 98.25 82 ASP A N 1
ATOM 647 C CA . ASP A 1 82 ? -2.953 -6.226 13.626 1.00 98.25 82 ASP A CA 1
ATOM 648 C C . ASP A 1 82 ? -3.267 -5.028 14.534 1.00 98.25 82 ASP A C 1
ATOM 650 O O . ASP A 1 82 ? -3.727 -5.210 15.666 1.00 98.25 82 ASP A O 1
ATOM 654 N N . PHE A 1 83 ? -3.130 -3.801 14.018 1.00 97.69 83 PHE A N 1
ATOM 655 C CA . PHE A 1 83 ? -3.620 -2.589 14.678 1.00 97.69 83 PHE A CA 1
ATOM 656 C C . PHE A 1 83 ? -5.115 -2.695 15.009 1.00 97.69 83 PHE A C 1
ATOM 658 O O . PHE 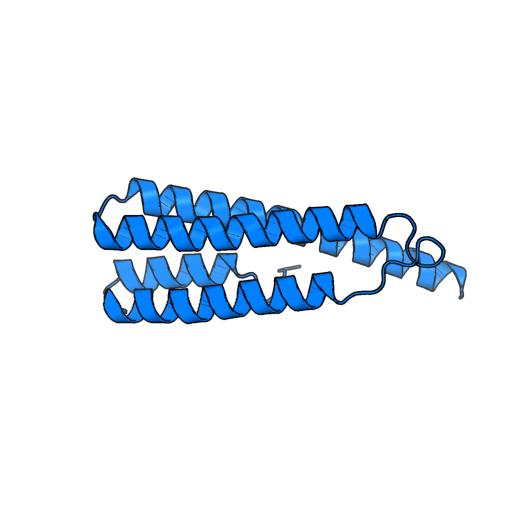A 1 83 ? -5.502 -2.511 16.161 1.00 97.69 83 PHE A O 1
ATOM 665 N N . LEU A 1 84 ? -5.960 -3.028 14.030 1.00 96.31 84 LEU A N 1
ATOM 666 C CA . LEU A 1 84 ? -7.410 -3.136 14.233 1.00 96.31 84 LEU A CA 1
ATOM 667 C C . LEU A 1 84 ? -7.784 -4.195 15.283 1.00 96.31 84 LEU A C 1
ATOM 669 O O . LEU A 1 84 ? -8.719 -3.988 16.057 1.00 96.31 84 LEU A O 1
ATOM 673 N N . ALA A 1 85 ? -7.043 -5.303 15.338 1.00 96.88 85 ALA A N 1
ATOM 674 C CA . ALA A 1 85 ? -7.282 -6.392 16.282 1.00 96.88 85 ALA A CA 1
ATOM 675 C C . ALA A 1 85 ? -6.833 -6.069 17.718 1.00 96.88 85 ALA A C 1
ATOM 677 O O . ALA A 1 85 ? -7.439 -6.549 18.679 1.00 96.88 85 ALA A O 1
ATOM 678 N N . THR A 1 86 ? -5.763 -5.288 17.874 1.00 97.00 86 THR A N 1
ATOM 679 C CA . THR A 1 86 ? -5.114 -5.043 19.175 1.00 97.00 86 THR A CA 1
ATOM 680 C C . THR A 1 86 ? -5.423 -3.671 19.768 1.00 97.00 86 THR A C 1
ATOM 682 O O . THR A 1 86 ? -5.377 -3.510 20.988 1.00 97.00 86 THR A O 1
ATOM 685 N N . GLY A 1 87 ? -5.744 -2.687 18.926 1.00 94.88 87 GLY A N 1
ATOM 686 C CA . GLY A 1 87 ? -5.833 -1.277 19.298 1.00 94.88 87 GLY A CA 1
ATOM 687 C C . GLY A 1 87 ? -4.475 -0.626 19.592 1.00 94.88 87 GLY A C 1
ATOM 688 O O . GLY A 1 87 ? -4.446 0.435 20.213 1.00 94.88 87 GLY A O 1
ATOM 689 N N . ASP A 1 88 ? -3.360 -1.256 19.207 1.00 97.31 88 ASP A N 1
ATOM 690 C CA . ASP A 1 88 ? -2.020 -0.692 19.385 1.00 97.31 88 ASP A CA 1
ATOM 691 C C . ASP A 1 88 ? -1.713 0.334 18.285 1.00 97.31 88 ASP A C 1
ATOM 693 O O . ASP A 1 88 ? -1.342 -0.016 17.166 1.00 97.31 88 ASP A O 1
ATOM 697 N N . ASP A 1 89 ? -1.860 1.619 18.609 1.00 95.12 89 ASP A N 1
ATOM 698 C CA . ASP A 1 89 ? -1.635 2.729 17.676 1.00 95.12 89 ASP A CA 1
ATOM 699 C C . ASP A 1 89 ? -0.212 2.773 17.086 1.00 95.12 89 ASP A C 1
ATOM 701 O O . ASP A 1 89 ? -0.032 3.338 16.006 1.00 95.12 89 ASP A O 1
ATOM 705 N N . SER A 1 90 ? 0.790 2.148 17.723 1.00 97.81 90 SER A N 1
ATOM 706 C CA . SER A 1 90 ? 2.141 2.071 17.146 1.00 97.81 90 SER A CA 1
ATOM 707 C C . SER A 1 90 ? 2.180 1.241 15.857 1.00 97.81 90 SER A C 1
ATOM 709 O O . SER A 1 90 ? 2.941 1.554 14.941 1.00 97.81 90 SER A O 1
ATOM 711 N N . LEU A 1 91 ? 1.294 0.247 15.733 1.00 98.25 91 LEU A N 1
ATOM 712 C CA . LEU A 1 91 ? 1.135 -0.545 14.514 1.00 98.25 91 LEU A CA 1
ATOM 713 C C . LEU A 1 91 ? 0.511 0.286 13.388 1.00 98.25 91 LEU A C 1
ATOM 715 O O . LEU A 1 91 ? 0.886 0.130 12.231 1.00 98.25 91 LEU A O 1
ATOM 719 N N . ALA A 1 92 ? -0.395 1.216 13.702 1.00 96.75 92 ALA A N 1
ATOM 720 C CA . ALA A 1 92 ? -0.964 2.105 12.690 1.00 96.75 92 ALA A CA 1
ATOM 721 C C . ALA A 1 92 ? 0.104 3.033 12.083 1.00 96.75 92 ALA A C 1
ATOM 723 O O . ALA A 1 92 ? 0.125 3.241 10.870 1.00 96.75 92 ALA A O 1
ATOM 724 N N . GLU A 1 93 ? 1.012 3.562 12.911 1.00 97.00 93 GLU A N 1
ATOM 725 C CA . GLU A 1 93 ? 2.156 4.357 12.442 1.00 97.00 93 GLU A CA 1
ATOM 726 C C . GLU A 1 93 ? 3.115 3.509 11.600 1.00 97.00 93 GLU A C 1
ATOM 728 O O . GLU A 1 93 ? 3.477 3.909 10.492 1.00 97.00 93 GLU A O 1
ATOM 733 N N . GLN A 1 94 ? 3.446 2.304 12.075 1.00 98.44 94 GLN A N 1
ATOM 734 C CA . GLN A 1 94 ? 4.295 1.365 11.345 1.00 98.44 94 GLN A CA 1
ATOM 735 C C . GLN A 1 94 ? 3.698 0.997 9.979 1.00 98.44 94 GLN A C 1
ATOM 737 O O . GLN A 1 94 ? 4.410 1.015 8.979 1.00 98.44 94 GLN A O 1
ATOM 742 N N . ALA A 1 95 ? 2.393 0.722 9.905 1.00 98.31 95 ALA A N 1
ATOM 743 C CA . ALA A 1 95 ? 1.714 0.418 8.648 1.00 98.31 95 ALA A CA 1
ATOM 744 C C . ALA A 1 95 ? 1.851 1.566 7.635 1.00 98.31 95 ALA A C 1
ATOM 746 O O . ALA A 1 95 ? 2.123 1.324 6.458 1.00 98.31 95 ALA A O 1
ATOM 747 N N . LEU A 1 96 ? 1.698 2.820 8.077 1.00 98.00 96 LEU A N 1
ATOM 748 C CA . LEU A 1 96 ? 1.853 3.979 7.196 1.00 98.00 96 LEU A CA 1
ATOM 749 C C . LEU A 1 96 ? 3.305 4.214 6.773 1.00 98.00 96 LEU A C 1
ATOM 751 O O . LEU A 1 96 ? 3.536 4.579 5.621 1.00 98.00 96 LEU A O 1
ATOM 755 N N . ASP A 1 97 ? 4.277 3.997 7.659 1.00 98.25 97 ASP A N 1
ATOM 756 C CA . ASP A 1 97 ? 5.699 4.073 7.309 1.00 98.25 97 ASP A CA 1
ATOM 757 C C . ASP A 1 97 ? 6.077 3.004 6.270 1.00 98.25 97 ASP A C 1
ATOM 759 O O . ASP A 1 97 ? 6.681 3.335 5.246 1.00 98.25 97 ASP A O 1
ATOM 763 N N . THR A 1 98 ? 5.643 1.754 6.463 1.00 98.50 98 THR A N 1
ATOM 764 C CA . THR A 1 98 ? 5.858 0.666 5.495 1.00 98.50 98 THR A CA 1
ATOM 765 C C . THR A 1 98 ? 5.184 0.977 4.154 1.00 98.50 98 THR A C 1
ATOM 767 O O . THR A 1 98 ? 5.803 0.859 3.095 1.00 98.50 98 THR A O 1
ATOM 770 N N . ALA A 1 99 ? 3.937 1.458 4.166 1.00 97.81 99 ALA A N 1
ATOM 771 C CA . ALA A 1 99 ? 3.242 1.854 2.941 1.00 97.81 99 ALA A CA 1
ATOM 772 C C . ALA A 1 99 ? 3.948 3.017 2.221 1.00 97.81 99 ALA A C 1
ATOM 774 O O . ALA A 1 99 ? 3.984 3.055 0.989 1.00 97.81 99 ALA A O 1
ATOM 775 N N . ARG A 1 100 ? 4.524 3.965 2.971 1.00 96.94 100 ARG A N 1
ATOM 776 C CA . ARG A 1 100 ? 5.288 5.084 2.404 1.00 96.94 100 ARG A CA 1
ATOM 777 C C . ARG A 1 100 ? 6.545 4.589 1.703 1.00 96.94 100 ARG A C 1
ATOM 779 O O . ARG A 1 100 ? 6.798 5.010 0.580 1.00 96.94 100 ARG A O 1
ATOM 786 N N . GLN A 1 101 ? 7.273 3.651 2.306 1.00 97.50 101 GLN A N 1
ATOM 787 C CA . GLN A 1 101 ? 8.439 3.027 1.676 1.00 97.50 101 GLN A CA 1
ATOM 788 C C . GLN A 1 101 ? 8.072 2.353 0.343 1.00 97.50 101 GLN A C 1
ATOM 790 O O . GLN A 1 101 ? 8.771 2.531 -0.660 1.00 97.50 101 GLN A O 1
ATOM 795 N N . GLY A 1 102 ? 6.947 1.630 0.303 1.00 96.25 102 GLY A N 1
ATOM 796 C CA . GLY A 1 102 ? 6.434 1.041 -0.937 1.00 96.25 102 GLY A CA 1
ATOM 797 C C . GLY A 1 102 ? 6.110 2.097 -1.995 1.00 96.25 102 GLY A C 1
ATOM 798 O O . GLY A 1 102 ? 6.499 1.972 -3.158 1.00 96.25 102 GLY A O 1
ATOM 799 N N . HIS A 1 103 ? 5.463 3.190 -1.583 1.00 95.25 103 HIS A N 1
ATOM 800 C CA . HIS A 1 103 ? 5.152 4.314 -2.463 1.00 95.25 103 HIS A CA 1
ATOM 801 C C . HIS A 1 103 ? 6.400 4.990 -3.038 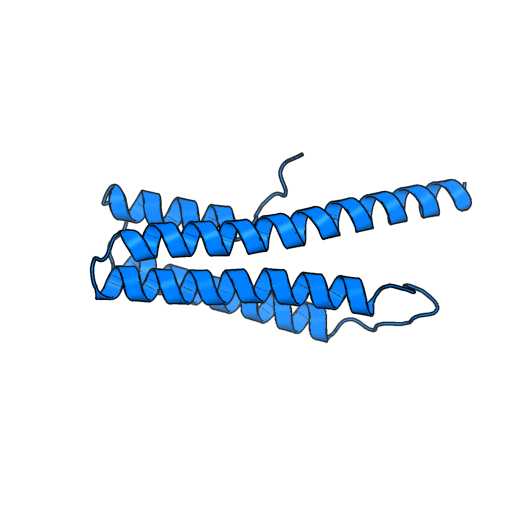1.00 95.25 103 HIS A C 1
ATOM 803 O O . HIS A 1 103 ? 6.452 5.195 -4.250 1.00 95.25 103 HIS A O 1
ATOM 809 N N . GLU A 1 104 ? 7.389 5.305 -2.204 1.00 95.12 104 GLU A N 1
ATOM 810 C CA . GLU A 1 104 ? 8.645 5.941 -2.621 1.00 95.12 104 GLU A CA 1
ATOM 811 C C . GLU A 1 104 ? 9.418 5.055 -3.607 1.00 95.12 104 GLU A C 1
ATOM 813 O O . GLU A 1 104 ? 9.943 5.547 -4.607 1.00 95.12 104 GLU A O 1
ATOM 818 N N . THR A 1 105 ? 9.416 3.738 -3.377 1.00 93.75 105 THR A N 1
ATOM 819 C CA . THR A 1 105 ? 10.037 2.757 -4.279 1.00 93.75 105 THR A CA 1
ATOM 820 C C . THR A 1 105 ? 9.386 2.791 -5.664 1.00 93.75 105 THR A C 1
ATOM 822 O O . THR A 1 105 ? 10.073 2.952 -6.674 1.00 93.75 105 THR A O 1
ATOM 825 N N . LEU A 1 106 ? 8.053 2.705 -5.732 1.00 92.69 106 LEU A N 1
ATOM 826 C CA . LEU A 1 106 ? 7.335 2.736 -7.011 1.00 92.69 106 LEU A CA 1
ATOM 827 C C . LEU A 1 106 ? 7.405 4.101 -7.701 1.00 92.69 106 LEU A C 1
ATOM 829 O O . LEU A 1 106 ? 7.471 4.171 -8.928 1.00 92.69 106 LEU A O 1
ATOM 833 N N . GLU A 1 107 ? 7.401 5.191 -6.935 1.00 91.88 107 GLU A N 1
ATOM 834 C CA . GLU A 1 107 ? 7.528 6.542 -7.477 1.00 91.88 107 GLU A CA 1
ATOM 835 C C . GLU A 1 107 ? 8.909 6.758 -8.116 1.00 91.88 107 GLU A C 1
ATOM 837 O O . GLU A 1 107 ? 9.002 7.293 -9.227 1.00 91.88 107 GLU A O 1
ATOM 842 N N . ALA A 1 108 ? 9.977 6.291 -7.463 1.00 8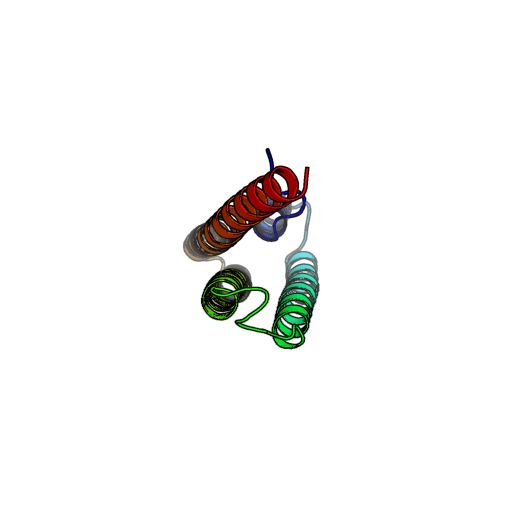9.62 108 ALA A N 1
ATOM 843 C CA . ALA A 1 108 ? 1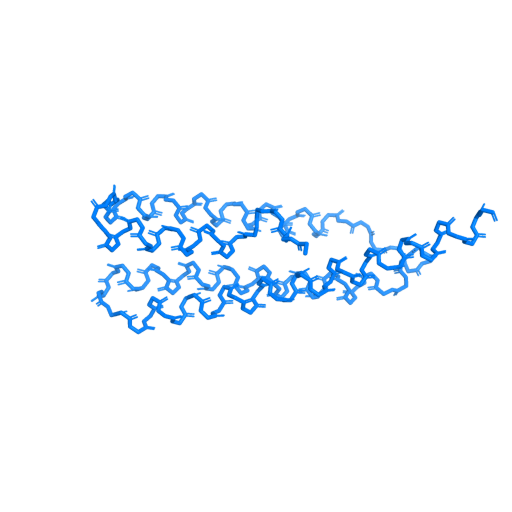1.325 6.345 -8.017 1.00 89.62 108 ALA A CA 1
ATOM 844 C C . ALA A 1 108 ? 11.410 5.595 -9.357 1.00 89.62 108 ALA A C 1
ATOM 846 O O . ALA A 1 108 ? 11.889 6.160 -10.347 1.00 89.62 108 ALA A O 1
ATOM 847 N N . LEU A 1 109 ? 10.861 4.377 -9.416 1.00 88.81 109 LEU A N 1
ATOM 848 C CA . LEU A 1 109 ? 10.806 3.567 -10.639 1.00 88.81 109 LEU A CA 1
ATOM 849 C C . LEU A 1 109 ? 9.982 4.234 -11.742 1.00 88.81 109 LEU A C 1
ATOM 851 O O . LEU A 1 109 ? 10.380 4.223 -12.910 1.00 88.81 109 LEU A O 1
ATOM 855 N N . PHE A 1 110 ? 8.854 4.858 -11.388 1.00 86.69 110 PHE A N 1
ATOM 856 C CA . PHE A 1 110 ? 8.031 5.608 -12.334 1.00 86.69 110 PHE A CA 1
ATOM 857 C C . PHE A 1 110 ? 8.821 6.755 -12.973 1.00 86.69 110 PHE A C 1
ATOM 859 O O . PHE A 1 110 ? 8.835 6.889 -14.199 1.00 86.69 110 PHE A O 1
ATOM 866 N N . PHE A 1 111 ? 9.513 7.568 -12.168 1.00 87.00 111 PHE A N 1
ATOM 867 C CA . PHE A 1 111 ? 10.303 8.684 -12.689 1.00 87.00 111 PHE A CA 1
ATOM 868 C C . PHE A 1 111 ? 11.511 8.229 -13.504 1.00 87.00 111 PHE A C 1
ATOM 870 O O . PHE A 1 111 ? 11.843 8.867 -14.506 1.00 87.00 111 PHE A O 1
ATOM 877 N N . GLU A 1 112 ? 12.169 7.144 -13.101 1.00 87.06 112 GLU A N 1
ATOM 878 C CA . GLU A 1 112 ? 13.255 6.558 -13.882 1.00 87.06 112 GLU A CA 1
ATOM 879 C C . GLU A 1 112 ? 12.757 6.074 -15.248 1.00 87.06 112 GLU A C 1
ATOM 881 O O . GLU A 1 112 ? 13.324 6.431 -16.285 1.00 87.06 112 GLU A O 1
ATOM 886 N N . THR A 1 113 ? 11.648 5.335 -15.259 1.00 81.88 113 THR A N 1
ATOM 887 C CA . THR A 1 113 ? 11.028 4.827 -16.487 1.00 81.88 113 THR A CA 1
ATOM 888 C C . THR A 1 113 ? 10.592 5.974 -17.398 1.00 81.88 113 THR A C 1
ATOM 890 O O . THR A 1 113 ? 10.885 5.958 -18.593 1.00 81.88 113 THR A O 1
ATOM 893 N N . ALA A 1 114 ? 9.960 7.016 -16.849 1.00 83.25 114 ALA A N 1
ATOM 894 C CA . ALA A 1 114 ? 9.532 8.188 -17.612 1.00 83.25 114 ALA A CA 1
ATOM 895 C C . ALA A 1 114 ? 10.711 8.906 -18.296 1.00 83.25 114 ALA A C 1
ATOM 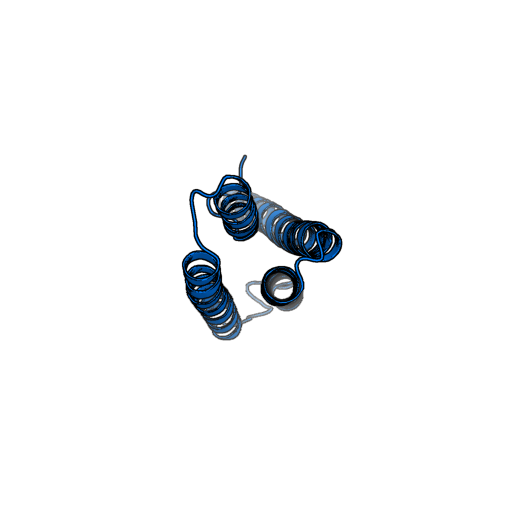897 O O . ALA A 1 114 ? 10.619 9.242 -19.477 1.00 83.25 114 ALA A O 1
ATOM 898 N N . LYS A 1 115 ? 11.842 9.080 -17.595 1.00 84.06 115 LYS A N 1
ATOM 899 C CA . LYS A 1 115 ? 13.065 9.668 -18.174 1.00 84.06 115 LYS A CA 1
ATOM 900 C C . LYS A 1 115 ? 13.628 8.822 -19.313 1.00 84.06 115 LYS A C 1
ATOM 902 O O . LYS A 1 115 ? 14.028 9.367 -20.337 1.00 84.06 115 LYS A O 1
ATOM 907 N N . ARG A 1 116 ? 13.656 7.494 -19.154 1.00 80.56 116 ARG A N 1
ATOM 908 C CA . ARG A 1 116 ? 14.117 6.573 -20.209 1.00 80.56 116 ARG A CA 1
ATOM 909 C C . ARG A 1 116 ? 13.238 6.679 -21.457 1.00 80.56 116 ARG A C 1
ATOM 911 O O . ARG A 1 116 ? 13.761 6.753 -22.565 1.00 80.56 116 ARG A O 1
ATOM 918 N N . VAL A 1 117 ? 11.917 6.753 -21.281 1.00 79.69 117 VAL A N 1
ATOM 919 C CA . VAL A 1 117 ? 10.969 6.954 -22.389 1.00 79.69 117 VAL A CA 1
ATOM 920 C C . VAL A 1 117 ? 11.210 8.290 -23.098 1.00 79.69 117 VAL A C 1
ATOM 922 O O . VAL A 1 117 ? 11.210 8.323 -24.326 1.00 79.69 117 VAL A O 1
ATOM 925 N N . GLU A 1 118 ? 11.461 9.373 -22.360 1.00 80.69 118 GLU A N 1
ATOM 926 C CA . GLU A 1 118 ? 11.774 10.687 -22.942 1.00 80.69 118 GLU A CA 1
ATOM 927 C C . GLU A 1 118 ? 13.057 10.653 -23.791 1.00 80.69 118 GLU A C 1
ATOM 929 O O . GLU A 1 118 ? 13.079 11.187 -24.900 1.00 80.69 118 GLU A O 1
ATOM 934 N N . VAL A 1 119 ? 14.114 9.982 -23.320 1.00 80.44 119 VAL A N 1
ATOM 935 C CA . VAL A 1 119 ? 15.356 9.798 -24.095 1.00 80.44 119 VAL A CA 1
ATOM 936 C C . VAL A 1 119 ? 15.080 9.034 -25.391 1.00 80.44 119 VAL A C 1
ATOM 938 O O . VAL A 1 119 ? 15.447 9.511 -26.462 1.00 80.44 119 VAL A O 1
ATOM 941 N N . LEU A 1 120 ? 14.364 7.909 -25.314 1.00 77.38 120 LEU A N 1
ATOM 942 C CA . LEU A 1 120 ? 14.016 7.107 -26.492 1.00 77.38 120 LEU A CA 1
ATOM 943 C C . LEU A 1 120 ? 13.170 7.893 -27.504 1.00 77.38 120 LEU A C 1
ATOM 945 O O . LEU A 1 120 ? 13.373 7.765 -28.706 1.00 77.38 120 LEU A O 1
ATOM 949 N N . GLN A 1 121 ? 12.240 8.735 -27.046 1.00 72.25 121 GLN A N 1
ATOM 950 C CA . GLN A 1 121 ? 11.444 9.587 -27.936 1.00 72.25 121 GLN A CA 1
ATOM 951 C C . GLN A 1 121 ? 12.295 10.635 -28.667 1.00 72.25 121 GLN A C 1
ATOM 953 O O . GLN A 1 121 ? 12.006 10.949 -29.820 1.00 72.25 121 GLN A O 1
ATOM 958 N N . ASN A 1 122 ? 13.349 11.143 -28.025 1.00 72.69 122 ASN A N 1
ATOM 959 C CA . ASN A 1 122 ? 14.257 12.128 -28.612 1.00 72.69 122 ASN A CA 1
ATOM 960 C C . ASN A 1 122 ? 15.297 11.511 -29.565 1.00 72.69 122 ASN A C 1
ATOM 962 O O . ASN A 1 122 ? 15.798 12.211 -30.438 1.00 72.69 122 ASN A O 1
ATOM 966 N N . GLU A 1 123 ? 15.626 10.223 -29.428 1.00 67.62 123 GLU A N 1
ATOM 967 C CA . GLU A 1 123 ? 16.561 9.517 -30.324 1.00 67.62 123 GLU A CA 1
ATOM 968 C C . GLU A 1 123 ? 15.927 9.079 -31.655 1.00 67.62 123 GLU A C 1
ATOM 970 O O . GLU A 1 123 ? 16.635 8.822 -32.629 1.00 67.62 123 GLU A O 1
ATOM 975 N N . VAL A 1 124 ? 14.595 8.997 -31.710 1.00 59.12 124 VAL A N 1
ATOM 976 C CA . VAL A 1 124 ? 13.825 8.597 -32.904 1.00 59.12 124 VAL A CA 1
ATOM 977 C C . VAL A 1 124 ? 13.275 9.823 -33.669 1.00 59.12 124 VAL A C 1
ATOM 979 O O . VAL A 1 124 ? 12.672 9.661 -34.732 1.00 59.12 124 VAL A O 1
ATOM 982 N N . GLY A 1 125 ? 13.481 11.038 -33.140 1.00 47.91 125 GLY A N 1
ATOM 983 C CA . GLY A 1 125 ? 12.996 12.322 -33.674 1.00 47.91 125 GLY A CA 1
ATOM 984 C C . GLY A 1 125 ? 13.974 13.078 -34.568 1.00 47.91 125 GLY A C 1
ATOM 985 O O . GLY A 1 125 ? 15.202 12.972 -34.358 1.00 47.91 125 GLY A O 1
#

Foldseek 3Di:
DDPPPQLLVVLVVLVVCVVVVVDDLVRSLVSLVVSLVVLVVVLVVLVPDDDDCVVPVCSVVLSVLLVQLSVLLNVLSVLVVVCSVPVPVVSSVVSSVSNVVSVVSVVVSVVVVVVVVVVVVVVVD

Sequence (125 aa):
MNFPGSPYFVLERLLDEYRSGQRSHDDVARSLDIFDSFVEQWNEGLMALPVEPQVLPDGEETLNGSFQGLECFSEASAIMRDFLATGDDSLAEQALDTARQGHETLEALFFETAKRVEVLQNEVG

Secondary structure (DSSP, 8-state):
---TT-HHHHHHHHHHHHHTTSS-HHHHHHHHHHHHHHHHHHHHHHHTS---TTT-TTHHHHHHHHHHHHHHHHHHHHHHHHHHHH--HHHHHHHHHHHHHHHHHHHHHHHHHHHHHHHHHHH--

Radius of gyration: 17.13 Å; chains: 1; bounding box: 35×27×53 Å